Protein AF-A0A8I0FB77-F1 (afdb_monomer)

Secondary structure (DSSP, 8-state):
-PPPP-SHHHHHHHT-SPPTT---PPPHHHHHHHHHHHHHHHHHHHHHHHHHHHHHHHHHHHTT-SEEEETTEEEEE----------HHHHHHH-HHHHHHH------------TT------

Organism: Acinetobacter baumannii (NCBI:txid470)

pLDDT: mean 92.67, std 9.23, range [45.66, 98.62]

Solvent-accessible surface area (backbone atoms only — not comparable to full-atom values): 8086 Å² total; per-residue (Å²): 130,83,78,81,73,87,50,72,65,49,47,46,66,76,55,42,68,85,62,88,90,69,79,78,84,82,49,77,66,55,50,53,52,51,54,49,50,52,52,52,54,48,54,49,51,54,50,52,53,50,50,51,53,52,49,50,56,53,49,65,73,43,64,88,43,54,58,48,72,56,96,92,38,77,79,49,71,57,70,94,81,89,83,91,73,84,58,65,64,60,37,44,71,76,39,43,70,59,39,61,74,72,57,82,90,82,86,78,68,80,90,81,79,71,94,79,76,76,80,82,85,125

Foldseek 3Di:
DDDDDPDVVSVQVVPFDDDPPDDDDDDPVNLVVLVVVLVVVVVVVVVVVVVVVVVCVVCVVCPPPQFDDDPNDTPDGDDDDDDDDDPLVVCCVPPVVVSVVPDDDDGGDDDDRDPPDDDPPD

Sequence (122 aa):
VPPEPTCFDDVLHRWSKHVIGKQVEATRDHLKLAEELIKVQQAKKDAEAREEAIKLEIATSMQDAEMMISQGKAICTYKAQSSTRIDTKVLKEKEPELFEKYSSTSSTRVFRIATKFKESLI

Mean predicted aligned error: 6.17 Å

Structure (mmCIF, N/CA/C/O backbone):
data_AF-A0A8I0FB77-F1
#
_entry.id   AF-A0A8I0FB77-F1
#
loop_
_atom_site.group_PDB
_atom_site.id
_atom_site.type_symbol
_atom_site.label_atom_id
_atom_site.label_alt_id
_atom_site.label_comp_id
_atom_site.label_asym_id
_atom_site.label_entity_id
_atom_site.label_seq_id
_atom_site.pdbx_PDB_ins_code
_atom_site.Cartn_x
_atom_site.Cartn_y
_atom_site.Cartn_z
_atom_site.occupancy
_atom_site.B_iso_or_equiv
_atom_site.auth_seq_id
_atom_site.auth_comp_id
_atom_site.auth_asym_id
_atom_site.auth_atom_id
_atom_site.pdbx_PDB_model_num
ATOM 1 N N . VAL A 1 1 ? 9.624 19.487 -29.413 1.00 76.19 1 VAL A N 1
ATOM 2 C CA . VAL A 1 1 ? 9.750 18.210 -28.669 1.00 76.19 1 VAL A CA 1
ATOM 3 C C . VAL A 1 1 ? 9.040 18.403 -27.337 1.00 76.19 1 VAL A C 1
ATOM 5 O O . VAL A 1 1 ? 9.210 19.485 -26.782 1.00 76.19 1 VAL A O 1
ATOM 8 N N . PRO A 1 2 ? 8.182 17.475 -26.874 1.00 80.88 2 PRO A N 1
ATOM 9 C CA . PRO A 1 2 ? 7.573 17.591 -25.546 1.00 80.88 2 PRO A CA 1
ATOM 10 C C . PRO A 1 2 ? 8.662 17.664 -24.458 1.00 80.88 2 PRO A C 1
ATOM 12 O O . PRO A 1 2 ? 9.733 17.095 -24.669 1.00 80.88 2 PRO A O 1
ATOM 15 N N . PRO A 1 3 ? 8.421 18.347 -23.323 1.00 90.31 3 PRO A N 1
ATOM 16 C CA . PRO A 1 3 ? 9.409 18.456 -22.247 1.00 90.31 3 PRO A CA 1
ATOM 17 C C . PRO A 1 3 ? 9.767 17.076 -21.690 1.00 90.31 3 PRO A C 1
ATOM 19 O O . PRO A 1 3 ? 8.987 16.133 -21.831 1.00 90.31 3 PRO A O 1
ATOM 22 N N . GLU A 1 4 ? 10.921 16.931 -21.049 1.00 93.00 4 GLU A N 1
ATOM 23 C CA . GLU A 1 4 ? 11.268 15.671 -20.383 1.00 93.00 4 GLU A CA 1
ATOM 24 C C . GLU A 1 4 ? 10.248 15.322 -19.279 1.00 93.00 4 GLU A C 1
ATOM 26 O O . GLU A 1 4 ? 9.710 16.234 -18.644 1.00 93.00 4 GLU A O 1
ATOM 31 N N . PRO A 1 5 ? 9.924 14.030 -19.065 1.00 95.06 5 PRO A N 1
ATOM 32 C CA . PRO A 1 5 ? 9.073 13.606 -17.957 1.00 95.06 5 PRO A CA 1
ATOM 33 C C . PRO A 1 5 ? 9.666 14.054 -16.619 1.00 95.06 5 PRO A C 1
ATOM 35 O O . PRO A 1 5 ? 10.853 13.858 -16.366 1.00 95.06 5 PRO A O 1
ATOM 38 N N . THR A 1 6 ? 8.833 14.610 -15.748 1.00 95.31 6 THR A N 1
ATOM 39 C CA . THR A 1 6 ? 9.238 15.055 -14.403 1.00 95.31 6 THR A CA 1
ATOM 40 C C . THR A 1 6 ? 8.648 14.183 -13.302 1.00 95.31 6 THR A C 1
ATOM 42 O O . THR A 1 6 ? 9.140 14.184 -12.175 1.00 95.31 6 THR A O 1
ATOM 45 N N . CYS A 1 7 ? 7.623 13.394 -13.628 1.00 93.69 7 CYS A N 1
ATOM 46 C CA . CYS A 1 7 ? 7.021 12.424 -12.729 1.00 93.69 7 CYS A CA 1
ATOM 47 C C . CYS A 1 7 ? 6.712 11.098 -13.438 1.00 93.69 7 CYS A C 1
ATOM 49 O O . CYS A 1 7 ? 6.776 10.974 -14.661 1.00 93.69 7 CYS A O 1
ATOM 51 N N . PHE A 1 8 ? 6.357 10.076 -12.658 1.00 91.75 8 PHE A N 1
ATOM 52 C CA . PHE A 1 8 ? 6.013 8.767 -13.214 1.00 91.75 8 PHE A CA 1
ATOM 53 C C . PHE A 1 8 ? 4.710 8.793 -14.028 1.00 91.75 8 PHE A C 1
ATOM 55 O O . PHE A 1 8 ? 4.574 8.059 -15.007 1.00 91.75 8 PHE A O 1
ATOM 62 N N . ASP A 1 9 ? 3.771 9.665 -13.664 1.00 92.50 9 ASP A N 1
ATOM 63 C CA . ASP A 1 9 ? 2.510 9.821 -14.388 1.00 92.50 9 ASP A CA 1
ATOM 64 C C . ASP A 1 9 ? 2.725 10.346 -15.821 1.00 92.50 9 ASP A C 1
ATOM 66 O O . ASP A 1 9 ? 2.101 9.848 -16.761 1.00 92.50 9 ASP A O 1
ATOM 70 N N . ASP A 1 10 ? 3.709 11.233 -16.027 1.00 94.25 10 ASP A N 1
ATOM 71 C CA . ASP A 1 10 ? 4.128 11.685 -17.362 1.00 94.25 10 ASP A CA 1
ATOM 72 C C . ASP A 1 10 ? 4.559 10.500 -18.243 1.00 94.25 10 ASP A C 1
ATOM 74 O O . ASP A 1 10 ? 4.249 10.448 -19.437 1.00 94.25 10 ASP A O 1
ATOM 78 N N . VAL A 1 11 ? 5.267 9.525 -17.659 1.00 94.19 11 VAL A N 1
ATOM 79 C CA . VAL A 1 11 ? 5.738 8.315 -18.351 1.00 94.19 11 VAL A CA 1
ATOM 80 C C . VAL A 1 11 ? 4.557 7.424 -18.738 1.00 94.19 11 VAL A C 1
ATOM 82 O O . VAL A 1 11 ? 4.514 6.925 -19.868 1.00 94.19 11 VAL A O 1
ATOM 85 N N . LEU A 1 12 ? 3.593 7.235 -17.830 1.00 92.00 12 LEU A N 1
ATOM 86 C CA . LEU A 1 12 ? 2.395 6.427 -18.076 1.00 92.00 12 LEU A CA 1
ATOM 87 C C . LEU A 1 12 ? 1.510 7.028 -19.169 1.00 92.00 12 LEU A C 1
ATOM 89 O O . LEU A 1 12 ? 1.011 6.281 -20.009 1.00 92.00 12 LEU A O 1
ATOM 93 N N . HIS A 1 13 ? 1.359 8.351 -19.207 1.00 91.12 13 HIS A N 1
ATOM 94 C CA . HIS A 1 13 ? 0.598 9.029 -20.254 1.00 91.12 13 HIS A CA 1
ATOM 95 C C . HIS A 1 13 ? 1.330 9.006 -21.598 1.00 91.12 13 HIS A C 1
ATOM 97 O O . HIS A 1 13 ? 0.749 8.628 -22.620 1.00 91.12 13 HIS A O 1
ATOM 103 N N . ARG A 1 14 ? 2.621 9.357 -21.611 1.00 93.62 14 ARG A N 1
ATOM 104 C CA . ARG A 1 14 ? 3.420 9.458 -22.842 1.00 93.62 14 ARG A CA 1
ATOM 105 C C . ARG A 1 14 ? 3.646 8.110 -23.518 1.00 93.62 14 ARG A C 1
ATOM 107 O O . ARG A 1 14 ? 3.589 8.024 -24.742 1.00 93.62 14 ARG A O 1
ATOM 114 N N . TRP A 1 15 ? 3.885 7.058 -22.737 1.00 93.75 15 TRP A N 1
ATOM 115 C CA . TRP A 1 15 ? 4.141 5.701 -23.229 1.00 93.75 15 TRP A CA 1
ATOM 116 C C . TRP A 1 15 ? 3.157 4.690 -22.633 1.00 93.75 15 TRP A C 1
ATOM 118 O O . TRP A 1 15 ? 3.552 3.639 -22.111 1.00 93.75 15 TRP A O 1
ATOM 128 N N . SER A 1 16 ? 1.867 5.008 -22.762 1.00 94.50 16 SER A N 1
ATOM 129 C CA . SER A 1 16 ? 0.732 4.216 -2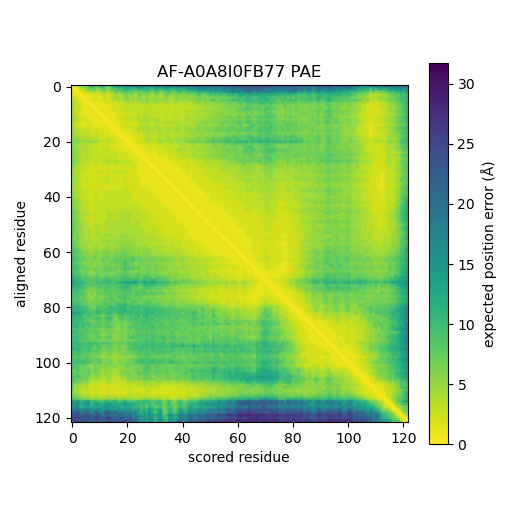2.264 1.00 94.50 16 SER A CA 1
ATOM 130 C C . SER A 1 16 ? 0.586 2.841 -22.919 1.00 94.50 16 SER A C 1
ATOM 132 O O . SER A 1 16 ? -0.029 1.944 -22.343 1.00 94.50 16 SER A O 1
ATOM 134 N N . LYS A 1 17 ? 1.175 2.636 -24.103 1.00 94.38 17 LYS A N 1
ATOM 135 C CA . LYS A 1 17 ? 1.197 1.353 -24.818 1.00 94.38 17 LYS A CA 1
ATOM 136 C C . LYS A 1 17 ? 2.630 0.868 -25.004 1.00 94.38 17 LYS A C 1
ATOM 138 O O . LYS A 1 17 ? 3.540 1.653 -25.263 1.00 94.38 17 LYS A O 1
ATOM 143 N N . HIS A 1 18 ? 2.828 -0.441 -24.873 1.00 95.06 18 HIS A N 1
ATOM 144 C CA . HIS A 1 18 ? 4.096 -1.080 -25.215 1.00 95.06 18 HIS A CA 1
ATOM 145 C C . HIS A 1 18 ? 4.132 -1.415 -26.713 1.00 95.06 18 HIS A C 1
ATOM 147 O O . HIS A 1 18 ? 3.089 -1.554 -27.350 1.00 95.06 18 HIS A O 1
ATOM 153 N N . VAL A 1 19 ? 5.337 -1.571 -27.264 1.00 96.56 19 VAL A N 1
ATOM 154 C CA . VAL A 1 19 ? 5.538 -2.150 -28.599 1.00 96.56 19 VAL A CA 1
ATOM 155 C C . VAL A 1 19 ? 5.861 -3.628 -28.409 1.00 96.56 19 VAL A C 1
ATOM 157 O O . VAL A 1 19 ? 6.785 -3.959 -27.666 1.00 96.56 19 VAL A O 1
ATOM 160 N N . ILE A 1 20 ? 5.085 -4.511 -29.040 1.00 96.00 20 ILE A N 1
ATOM 161 C CA . ILE A 1 20 ? 5.248 -5.966 -28.915 1.00 96.00 20 ILE A CA 1
ATOM 162 C C . ILE A 1 20 ? 6.662 -6.358 -29.360 1.00 96.00 20 ILE A C 1
ATOM 164 O O . ILE A 1 20 ? 7.140 -5.909 -30.398 1.00 96.00 20 ILE A O 1
ATOM 168 N N . GLY A 1 21 ? 7.345 -7.167 -28.547 1.00 95.94 21 GLY A N 1
ATOM 169 C CA . GLY A 1 21 ? 8.700 -7.651 -28.828 1.00 95.94 21 GLY A CA 1
ATOM 170 C C . GLY A 1 21 ? 9.823 -6.624 -28.639 1.00 95.94 21 GLY A C 1
ATOM 171 O O . GLY A 1 21 ? 10.988 -7.014 -28.661 1.00 95.94 21 GLY A O 1
ATOM 172 N N . LYS A 1 22 ? 9.519 -5.337 -28.406 1.00 97.50 22 LYS A N 1
ATOM 173 C CA . LYS A 1 22 ? 10.546 -4.314 -28.162 1.00 97.50 22 LYS A CA 1
ATOM 174 C C . LYS A 1 22 ? 11.184 -4.511 -26.787 1.00 97.50 22 LYS A C 1
ATOM 176 O O . LYS A 1 22 ? 10.495 -4.464 -25.770 1.00 97.50 22 LYS A O 1
ATOM 181 N N . GLN A 1 23 ? 12.504 -4.662 -26.773 1.00 96.50 23 GLN A N 1
ATOM 182 C CA . GLN A 1 23 ? 13.319 -4.820 -25.569 1.00 96.50 23 GLN A CA 1
ATOM 183 C C . GLN A 1 23 ? 14.401 -3.737 -25.522 1.00 96.50 23 GLN A C 1
ATOM 185 O O . GLN A 1 23 ? 14.756 -3.156 -26.549 1.00 96.50 23 GLN A O 1
ATOM 190 N N . VAL A 1 24 ? 14.888 -3.442 -24.320 1.00 96.31 24 VAL A N 1
ATOM 191 C CA . VAL A 1 24 ? 16.015 -2.539 -24.066 1.00 96.31 24 VAL A CA 1
ATOM 192 C C . VAL A 1 24 ? 16.958 -3.271 -23.122 1.00 96.31 24 VAL A C 1
ATOM 194 O O . VAL A 1 24 ? 16.498 -3.850 -22.139 1.00 96.31 24 VAL A O 1
ATOM 197 N N . GLU A 1 25 ? 18.251 -3.264 -23.432 1.00 96.31 25 GLU A N 1
ATOM 198 C CA . GLU A 1 25 ? 19.272 -3.860 -22.573 1.00 96.31 25 GLU A CA 1
ATOM 199 C C . GLU A 1 25 ? 19.480 -3.003 -21.316 1.00 96.31 25 GLU A C 1
ATOM 201 O O . GLU A 1 25 ? 19.508 -1.769 -21.372 1.00 96.31 25 GLU A O 1
ATOM 206 N N . ALA A 1 26 ? 19.576 -3.654 -20.158 1.00 94.56 26 ALA A N 1
ATOM 207 C CA . ALA A 1 26 ? 19.813 -2.956 -18.905 1.00 94.56 26 ALA A CA 1
ATOM 208 C C . ALA A 1 26 ? 21.258 -2.438 -18.855 1.00 94.56 26 ALA A C 1
ATOM 210 O O . ALA A 1 26 ? 22.200 -3.136 -19.211 1.00 94.56 26 ALA A O 1
ATOM 211 N N . THR A 1 27 ? 21.437 -1.205 -18.382 1.00 96.19 27 THR A N 1
ATOM 212 C CA . THR A 1 27 ? 22.759 -0.634 -18.114 1.00 96.19 27 THR A CA 1
ATOM 213 C C . THR A 1 27 ? 23.080 -0.829 -16.639 1.00 96.19 27 THR A C 1
ATOM 215 O O . THR A 1 27 ? 22.176 -1.052 -15.833 1.00 96.19 27 THR A O 1
ATOM 218 N N . ARG A 1 28 ? 24.347 -0.655 -16.244 1.00 93.12 28 ARG A N 1
ATOM 219 C CA . ARG A 1 28 ? 24.748 -0.716 -14.825 1.00 93.12 28 ARG A CA 1
ATOM 220 C C . ARG A 1 28 ? 23.920 0.216 -13.932 1.00 93.12 28 ARG A C 1
ATOM 222 O O . ARG A 1 28 ? 23.624 -0.145 -12.799 1.00 93.12 28 ARG A O 1
ATOM 229 N N . ASP A 1 29 ? 23.521 1.384 -14.432 1.00 95.75 29 ASP A N 1
ATOM 230 C CA . ASP A 1 29 ? 22.697 2.317 -13.658 1.00 95.75 29 ASP A CA 1
ATOM 231 C C . ASP A 1 29 ? 21.242 1.847 -13.537 1.00 95.75 29 ASP A C 1
ATOM 233 O O . ASP A 1 29 ? 20.654 1.980 -12.465 1.00 95.75 29 ASP A O 1
ATOM 237 N N . HIS A 1 30 ? 20.683 1.197 -14.569 1.00 94.88 30 HIS A N 1
ATOM 238 C CA . HIS A 1 30 ? 19.384 0.525 -14.449 1.00 94.88 30 HIS A CA 1
ATOM 239 C C . HIS A 1 30 ? 19.409 -0.567 -13.368 1.00 94.88 30 HIS A C 1
ATOM 241 O O . HIS A 1 30 ? 18.446 -0.686 -12.611 1.00 94.88 30 HIS A O 1
ATOM 247 N N . LEU A 1 31 ? 20.507 -1.329 -13.253 1.00 94.06 31 LEU A N 1
ATOM 248 C CA . LEU A 1 31 ? 20.648 -2.368 -12.224 1.00 94.06 31 LEU A CA 1
ATOM 249 C C . LEU A 1 31 ? 20.688 -1.767 -10.811 1.00 94.06 31 LEU A C 1
ATOM 251 O O . LEU A 1 31 ? 19.962 -2.228 -9.933 1.00 94.06 31 LEU A O 1
ATOM 255 N N . LYS A 1 32 ? 21.452 -0.685 -10.601 1.00 93.69 32 LYS A N 1
ATOM 256 C CA . LYS A 1 32 ? 21.491 0.028 -9.309 1.00 93.69 32 LYS A CA 1
ATOM 257 C C . LYS A 1 32 ? 20.108 0.540 -8.894 1.00 93.69 32 LYS A C 1
ATOM 259 O O . LYS A 1 32 ? 19.701 0.339 -7.752 1.00 93.69 32 LYS A O 1
ATOM 264 N N . LEU A 1 33 ? 19.372 1.157 -9.823 1.00 94.94 33 LEU A N 1
ATOM 265 C CA . LEU A 1 33 ? 18.009 1.640 -9.571 1.00 94.94 33 LEU A CA 1
ATOM 266 C C . LEU A 1 33 ? 17.047 0.489 -9.249 1.00 94.94 33 LEU A C 1
ATOM 268 O O . LEU A 1 33 ? 16.181 0.627 -8.387 1.00 94.94 33 LEU A O 1
ATOM 272 N N . ALA A 1 34 ? 17.197 -0.659 -9.915 1.00 94.00 34 ALA A N 1
ATOM 273 C CA . ALA A 1 34 ? 16.401 -1.848 -9.632 1.00 94.00 34 ALA A CA 1
ATOM 274 C C . ALA A 1 34 ? 16.663 -2.382 -8.212 1.00 94.00 34 ALA A C 1
ATOM 276 O O . ALA A 1 34 ? 15.713 -2.665 -7.479 1.00 94.00 34 ALA A O 1
ATOM 277 N N . GLU A 1 35 ? 17.925 -2.470 -7.788 1.00 92.06 35 GLU A N 1
ATOM 278 C CA . GLU A 1 35 ? 18.285 -2.870 -6.422 1.00 92.06 35 GLU A CA 1
ATOM 279 C C . GLU A 1 35 ? 17.745 -1.903 -5.364 1.00 92.06 35 GLU A C 1
ATOM 281 O O . GLU A 1 35 ? 17.206 -2.337 -4.342 1.00 92.06 35 GLU A O 1
ATOM 286 N N . GLU A 1 36 ? 17.873 -0.596 -5.597 1.00 94.44 36 GLU A N 1
ATOM 287 C CA . GLU A 1 36 ? 17.328 0.431 -4.709 1.00 94.44 36 GLU A CA 1
ATOM 288 C C . GLU A 1 36 ? 15.808 0.302 -4.590 1.00 94.44 36 GLU A C 1
ATOM 290 O O . GLU A 1 36 ? 15.272 0.261 -3.480 1.00 94.44 36 GLU A O 1
ATOM 295 N N . LEU A 1 37 ? 15.109 0.137 -5.715 1.00 94.81 37 LEU A N 1
ATOM 296 C CA . LEU A 1 37 ? 13.662 -0.037 -5.718 1.00 94.81 37 LEU A CA 1
ATOM 297 C C . LEU A 1 37 ? 13.229 -1.274 -4.923 1.00 94.81 37 LEU A C 1
ATOM 299 O O . LEU A 1 37 ? 12.245 -1.204 -4.187 1.00 94.81 37 LEU A O 1
ATOM 303 N N . ILE A 1 38 ? 13.953 -2.392 -5.029 1.00 93.44 38 ILE A N 1
ATOM 304 C CA . ILE A 1 38 ? 13.672 -3.601 -4.237 1.00 93.44 38 ILE A CA 1
ATOM 305 C C . ILE A 1 38 ? 13.808 -3.306 -2.741 1.00 93.44 38 ILE A C 1
ATOM 307 O O . ILE A 1 38 ? 12.924 -3.679 -1.967 1.00 93.44 38 ILE A O 1
ATOM 311 N N . LYS A 1 39 ? 14.870 -2.603 -2.326 1.00 93.44 39 LYS A N 1
ATOM 312 C CA . LYS A 1 39 ? 15.083 -2.218 -0.920 1.00 93.44 39 LYS A CA 1
ATOM 313 C C . LYS A 1 39 ? 13.958 -1.321 -0.407 1.00 93.44 39 LYS A C 1
ATOM 315 O O . LYS A 1 39 ? 13.414 -1.588 0.661 1.00 93.44 39 LYS A O 1
ATOM 320 N N . VAL A 1 40 ? 13.557 -0.311 -1.182 1.00 96.31 40 VAL A N 1
ATOM 321 C CA . VAL A 1 40 ? 12.448 0.593 -0.826 1.00 96.31 40 VAL A CA 1
ATOM 322 C C . VAL A 1 40 ? 11.126 -0.170 -0.724 1.00 96.31 40 VAL A C 1
ATOM 324 O O . VAL A 1 40 ? 10.371 0.023 0.228 1.00 96.31 40 VAL A O 1
ATOM 327 N N . GLN A 1 41 ? 10.844 -1.075 -1.665 1.00 95.00 41 GLN A N 1
ATOM 328 C CA . GLN A 1 41 ? 9.636 -1.903 -1.622 1.00 95.00 41 GLN A CA 1
ATOM 329 C C . GLN A 1 41 ? 9.616 -2.844 -0.417 1.00 95.00 41 GLN A C 1
ATOM 331 O O . GLN A 1 41 ? 8.546 -3.069 0.147 1.00 95.00 41 GLN A O 1
ATOM 336 N N . GLN A 1 42 ? 10.766 -3.384 -0.011 1.00 94.81 42 GLN A N 1
ATOM 337 C CA . GLN A 1 42 ? 10.858 -4.208 1.191 1.00 94.81 42 GLN A CA 1
ATOM 338 C C . GLN A 1 42 ? 10.641 -3.371 2.454 1.00 94.81 42 GLN A C 1
ATOM 340 O O . GLN A 1 42 ? 9.780 -3.716 3.256 1.00 94.81 42 GLN A O 1
ATOM 345 N N . ALA A 1 43 ? 11.318 -2.226 2.577 1.00 97.25 43 ALA A N 1
ATOM 346 C CA . ALA A 1 43 ? 11.130 -1.314 3.704 1.00 97.25 43 ALA A CA 1
ATOM 347 C C . ALA A 1 43 ? 9.666 -0.863 3.846 1.00 97.25 43 ALA A C 1
ATOM 349 O O . ALA A 1 43 ? 9.148 -0.783 4.957 1.00 97.25 43 ALA A O 1
ATOM 350 N N . LYS A 1 44 ? 8.969 -0.627 2.724 1.00 97.94 44 LYS A N 1
ATOM 351 C CA . LYS A 1 44 ? 7.532 -0.327 2.721 1.00 97.94 44 LYS A CA 1
ATOM 352 C C . LYS A 1 44 ? 6.704 -1.480 3.295 1.00 97.94 44 LYS A C 1
ATOM 354 O O . LYS A 1 44 ? 5.860 -1.234 4.147 1.00 97.94 44 LYS A O 1
ATOM 359 N N . LYS A 1 45 ? 6.949 -2.720 2.861 1.00 97.19 45 LYS A N 1
ATOM 360 C CA . LYS A 1 45 ? 6.241 -3.900 3.389 1.00 97.19 45 LYS A CA 1
ATOM 361 C C . LYS A 1 45 ? 6.490 -4.095 4.881 1.00 97.19 45 LYS A C 1
ATOM 363 O O . LYS A 1 45 ? 5.562 -4.420 5.612 1.00 97.19 45 LYS A O 1
ATOM 368 N N . ASP A 1 46 ? 7.724 -3.886 5.326 1.00 97.88 46 ASP A N 1
ATOM 369 C CA . ASP A 1 46 ? 8.087 -4.015 6.738 1.00 97.88 46 ASP A CA 1
ATOM 370 C C . ASP A 1 46 ? 7.392 -2.933 7.582 1.00 97.88 46 ASP A C 1
ATOM 372 O O . ASP A 1 46 ? 6.882 -3.218 8.666 1.00 97.88 46 ASP A O 1
ATOM 376 N N . ALA A 1 47 ? 7.303 -1.703 7.064 1.00 98.44 47 ALA A N 1
ATOM 377 C CA . ALA A 1 47 ? 6.563 -0.614 7.695 1.00 98.44 47 ALA A CA 1
ATOM 378 C C . ALA A 1 47 ? 5.050 -0.889 7.752 1.00 98.44 47 ALA A C 1
ATOM 380 O O . ALA A 1 47 ? 4.450 -0.695 8.806 1.00 98.44 47 ALA A O 1
ATOM 381 N N . GLU A 1 48 ? 4.448 -1.394 6.669 1.00 98.56 48 GLU A N 1
ATOM 382 C CA . GLU A 1 48 ? 3.035 -1.813 6.632 1.00 98.56 48 GLU A CA 1
ATOM 383 C C . GLU A 1 48 ? 2.765 -2.939 7.645 1.00 98.56 48 GLU A C 1
ATOM 385 O O . GLU A 1 48 ? 1.808 -2.876 8.413 1.00 98.56 48 GLU A O 1
ATOM 390 N N . ALA A 1 49 ? 3.645 -3.942 7.729 1.00 98.44 49 ALA A N 1
ATOM 391 C CA . ALA A 1 49 ? 3.526 -5.010 8.722 1.00 98.44 49 ALA A CA 1
ATOM 392 C C . ALA A 1 49 ? 3.630 -4.476 10.161 1.00 98.44 49 ALA A C 1
ATOM 394 O O . ALA A 1 49 ? 2.900 -4.920 11.050 1.00 98.44 49 ALA A O 1
ATOM 395 N N . ARG A 1 50 ? 4.516 -3.501 10.403 1.00 98.44 50 ARG A N 1
ATOM 396 C CA . ARG A 1 50 ? 4.643 -2.847 11.710 1.00 98.44 50 ARG A CA 1
ATOM 397 C C . ARG A 1 50 ? 3.407 -2.019 12.057 1.00 98.44 50 ARG A C 1
ATOM 399 O O . ARG A 1 50 ? 2.980 -2.052 13.209 1.00 98.44 50 ARG A O 1
ATOM 406 N N . GLU A 1 51 ? 2.845 -1.296 11.093 1.00 98.44 51 GLU A N 1
ATOM 407 C CA . GLU A 1 51 ? 1.602 -0.540 11.258 1.00 98.44 51 GLU A CA 1
ATOM 408 C C . GLU A 1 51 ? 0.452 -1.463 11.680 1.00 98.44 51 GLU A C 1
ATOM 410 O O . GLU A 1 51 ? -0.216 -1.192 12.679 1.00 98.44 51 GLU A O 1
ATOM 415 N N . GLU A 1 52 ? 0.261 -2.582 10.980 1.00 98.44 52 GLU A N 1
ATOM 416 C CA . GLU A 1 52 ? -0.788 -3.556 11.298 1.00 98.44 52 GLU A CA 1
ATOM 417 C C . GLU A 1 52 ? -0.584 -4.208 12.674 1.00 98.44 52 GLU A C 1
ATOM 419 O O . GLU A 1 52 ? -1.549 -4.380 13.417 1.00 98.44 52 GLU A O 1
ATOM 424 N N . ALA A 1 53 ? 0.660 -4.493 13.076 1.00 98.62 53 ALA A N 1
ATOM 425 C CA . ALA A 1 53 ? 0.951 -4.995 14.420 1.00 98.62 53 ALA A CA 1
ATOM 426 C C . ALA A 1 53 ? 0.559 -3.987 15.519 1.00 98.62 53 ALA A C 1
ATOM 428 O O . ALA A 1 53 ? -0.052 -4.364 16.517 1.00 98.62 53 ALA A O 1
ATOM 429 N N . ILE A 1 54 ? 0.848 -2.697 15.321 1.00 98.50 54 ILE A N 1
ATOM 430 C CA . ILE A 1 54 ? 0.459 -1.635 16.264 1.00 98.50 54 ILE A CA 1
ATOM 431 C C . ILE A 1 54 ? -1.067 -1.485 16.313 1.00 98.50 54 ILE A C 1
ATOM 433 O O . ILE A 1 54 ? -1.646 -1.392 17.397 1.00 98.50 54 ILE A O 1
ATOM 437 N N . LYS A 1 55 ? -1.741 -1.485 15.155 1.00 97.94 55 LYS A N 1
ATOM 438 C CA . LYS A 1 55 ? -3.211 -1.439 15.094 1.00 97.94 55 LYS A CA 1
ATOM 439 C C . LYS A 1 55 ? -3.839 -2.628 15.808 1.00 97.94 55 LYS A C 1
ATOM 441 O O . LYS A 1 55 ? -4.815 -2.429 16.523 1.00 97.94 55 LYS A O 1
ATOM 446 N N . LEU A 1 56 ? -3.285 -3.829 15.644 1.00 98.12 56 LEU A N 1
ATOM 447 C CA . LEU A 1 56 ? -3.752 -5.034 16.326 1.00 98.12 56 LEU A CA 1
ATOM 448 C C . LEU A 1 56 ? -3.698 -4.865 17.847 1.00 98.12 56 LEU A C 1
ATOM 450 O O . LEU A 1 56 ? -4.695 -5.139 18.513 1.00 98.12 56 LEU A O 1
ATOM 454 N N . GLU A 1 57 ? -2.580 -4.388 18.396 1.00 98.44 57 GLU A N 1
ATOM 455 C CA . GLU A 1 57 ? -2.440 -4.138 19.838 1.00 98.44 57 GLU A CA 1
ATOM 456 C C . GLU A 1 57 ? -3.487 -3.128 20.343 1.00 98.44 57 GLU A C 1
ATOM 458 O O . GLU A 1 57 ? -4.188 -3.391 21.324 1.00 98.44 57 GLU A O 1
ATOM 463 N N . ILE A 1 58 ? -3.655 -2.001 19.640 1.00 98.00 58 ILE A N 1
ATOM 464 C CA . ILE A 1 58 ? -4.618 -0.952 20.014 1.00 98.00 58 ILE A CA 1
ATOM 465 C C . ILE A 1 58 ? -6.061 -1.463 19.909 1.00 98.00 58 ILE A C 1
ATOM 467 O O . ILE A 1 58 ? -6.826 -1.336 20.862 1.00 98.00 58 ILE A O 1
ATOM 471 N N . ALA A 1 59 ? -6.442 -2.058 18.778 1.00 97.44 59 ALA A N 1
ATOM 472 C CA . ALA A 1 59 ? -7.803 -2.531 18.537 1.00 97.44 59 ALA A CA 1
ATOM 473 C C . ALA A 1 59 ? -8.187 -3.687 19.474 1.00 97.44 59 ALA A C 1
ATOM 475 O O . ALA A 1 59 ? -9.324 -3.746 19.935 1.00 97.44 59 ALA A O 1
ATOM 476 N N . THR A 1 60 ? -7.237 -4.562 19.824 1.00 98.00 60 THR A N 1
ATOM 477 C CA . THR A 1 60 ? -7.454 -5.623 20.825 1.00 98.00 60 THR A CA 1
ATOM 478 C C . THR A 1 60 ? -7.776 -5.034 22.197 1.00 98.00 60 THR A C 1
ATOM 480 O O . THR A 1 60 ? -8.651 -5.547 22.890 1.00 98.00 60 THR A O 1
ATOM 483 N N . SER A 1 61 ? -7.106 -3.942 22.577 1.00 97.62 61 SER A N 1
ATOM 484 C CA . SER A 1 61 ? -7.392 -3.206 23.815 1.00 97.62 61 SER A CA 1
ATOM 485 C C . SER A 1 61 ? -8.752 -2.495 23.773 1.00 97.62 61 SER A C 1
ATOM 487 O O . SER A 1 61 ? -9.449 -2.437 24.781 1.00 97.62 61 SER A O 1
ATOM 489 N N . MET A 1 62 ? -9.156 -1.983 22.604 1.00 97.75 62 MET A N 1
ATOM 490 C CA . MET A 1 62 ? -10.448 -1.308 22.426 1.00 97.75 62 MET A CA 1
ATOM 491 C C . MET A 1 62 ? -11.647 -2.259 22.453 1.00 97.75 62 MET A C 1
ATOM 493 O O . MET A 1 62 ? -12.714 -1.845 22.894 1.00 97.75 62 MET A O 1
ATOM 497 N N . GLN A 1 63 ? -11.496 -3.502 21.989 1.00 96.31 63 GLN A N 1
ATOM 498 C CA . GLN A 1 63 ? -12.604 -4.453 21.842 1.00 96.31 63 GLN A CA 1
ATOM 499 C C . GLN A 1 63 ? -13.781 -3.845 21.050 1.00 96.31 63 GLN A C 1
ATOM 501 O O . GLN A 1 63 ? -13.618 -3.508 19.878 1.00 96.31 63 GLN A O 1
ATOM 506 N N . ASP A 1 64 ? -14.956 -3.719 21.668 1.00 97.12 64 ASP A N 1
ATOM 507 C CA . ASP A 1 64 ? -16.181 -3.151 21.099 1.00 97.12 64 ASP A CA 1
ATOM 508 C C . ASP A 1 64 ? -16.326 -1.637 21.33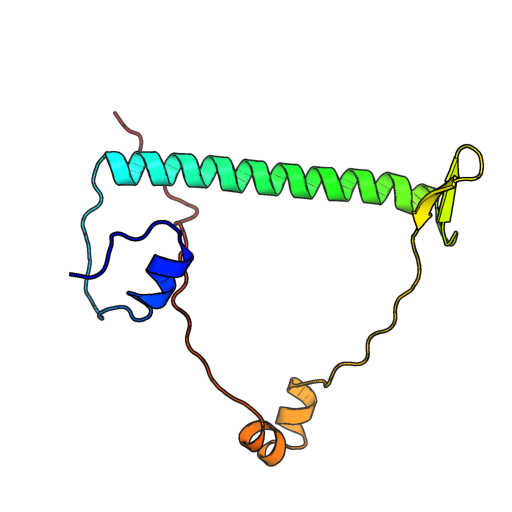8 1.00 97.12 64 ASP A C 1
ATOM 510 O O . ASP A 1 64 ? -17.315 -1.031 20.915 1.00 97.12 64 ASP A O 1
ATOM 514 N N . ALA A 1 65 ? -15.340 -0.995 21.972 1.00 97.88 65 ALA A N 1
ATOM 515 C CA . ALA A 1 65 ? -15.343 0.444 22.174 1.00 97.88 65 ALA A CA 1
ATOM 516 C C . ALA A 1 65 ? -15.192 1.198 20.846 1.00 97.88 65 ALA A C 1
ATOM 518 O O . ALA A 1 65 ? -14.259 0.985 20.073 1.00 97.88 65 ALA A O 1
ATOM 519 N N . GLU A 1 66 ? -16.056 2.188 20.627 1.00 96.81 66 GLU A N 1
ATOM 520 C CA . GLU A 1 66 ? -16.013 3.004 19.411 1.00 96.81 66 GLU A CA 1
ATOM 521 C C . GLU A 1 66 ? -14.822 3.978 19.352 1.00 96.81 66 GLU A C 1
ATOM 523 O O . GLU A 1 66 ? -14.503 4.500 18.277 1.00 96.81 66 GLU A O 1
ATOM 528 N N . MET A 1 67 ? -14.191 4.289 20.492 1.00 97.50 67 MET A N 1
ATOM 529 C CA . MET A 1 67 ? -13.101 5.265 20.584 1.00 97.50 67 MET A CA 1
ATOM 530 C C . MET A 1 67 ? -12.216 5.086 21.820 1.00 97.50 67 MET A C 1
ATOM 532 O O . MET A 1 67 ? -12.682 4.666 22.876 1.00 97.50 67 MET A O 1
ATOM 536 N N . MET A 1 68 ? -10.952 5.497 21.702 1.00 97.81 68 MET A N 1
ATOM 537 C CA . MET A 1 68 ? -10.013 5.631 22.819 1.00 97.81 68 MET A CA 1
ATOM 538 C C . MET A 1 68 ? -9.774 7.119 23.110 1.00 97.81 68 MET A C 1
ATOM 540 O O . MET A 1 68 ? -9.561 7.907 22.184 1.00 97.81 68 MET A O 1
ATOM 544 N N . ILE A 1 69 ? -9.821 7.520 24.386 1.00 97.69 69 ILE A N 1
ATOM 545 C CA . ILE A 1 69 ? -9.751 8.926 24.823 1.00 97.69 69 ILE A CA 1
ATOM 546 C C . ILE A 1 69 ? -8.545 9.145 25.741 1.00 97.69 69 ILE A C 1
ATOM 548 O O . ILE A 1 69 ? -8.300 8.361 26.652 1.00 97.69 69 ILE A O 1
ATOM 552 N N . SER A 1 70 ? -7.843 10.263 25.550 1.00 97.38 70 SER A N 1
ATOM 553 C CA . SER A 1 70 ? -6.831 10.786 26.472 1.00 97.38 70 SER A CA 1
ATOM 554 C C . SER A 1 70 ? -7.090 12.270 26.738 1.00 97.38 70 SER A C 1
ATOM 556 O O . SER A 1 70 ? -7.276 13.047 25.803 1.00 97.38 70 SER A O 1
ATOM 558 N N . GLN A 1 71 ? -7.143 12.671 28.013 1.00 96.69 71 GLN A N 1
ATOM 559 C CA . GLN A 1 71 ? -7.394 14.063 28.438 1.00 96.69 71 GLN A CA 1
ATOM 560 C C . GLN A 1 71 ? -8.648 14.692 27.793 1.00 96.69 71 GLN A C 1
ATOM 562 O O . GLN A 1 71 ? -8.637 15.838 27.346 1.00 96.69 71 GLN A O 1
ATOM 567 N N . GLY A 1 72 ? -9.730 13.914 27.692 1.00 95.75 72 GLY A N 1
ATOM 568 C CA . GLY A 1 72 ? -10.988 14.358 27.082 1.00 95.75 72 GLY A CA 1
ATOM 569 C C . GLY A 1 72 ? -10.962 14.477 25.552 1.00 95.75 72 GLY A C 1
ATOM 570 O O . GLY A 1 72 ? -11.950 14.912 24.969 1.00 95.75 72 GLY A O 1
ATOM 571 N N . LYS A 1 73 ? -9.869 14.083 24.884 1.00 96.62 73 LYS A N 1
ATOM 572 C CA . LYS A 1 73 ? -9.743 14.080 23.419 1.00 96.62 73 LYS A CA 1
ATOM 573 C C . LYS A 1 73 ? -9.638 12.659 22.877 1.00 96.62 73 LYS A C 1
ATOM 575 O O . LYS A 1 73 ? -8.915 11.832 23.427 1.00 96.62 73 LYS A O 1
ATOM 580 N N . ALA A 1 74 ? -10.338 12.387 21.778 1.00 96.44 74 ALA A N 1
ATOM 581 C CA . ALA A 1 74 ? -10.209 11.128 21.054 1.00 96.44 74 ALA A CA 1
ATOM 582 C C . ALA A 1 74 ? -8.797 11.002 20.466 1.00 96.44 74 ALA A C 1
ATOM 584 O O . ALA A 1 74 ? -8.346 11.916 19.775 1.00 96.44 74 ALA A O 1
ATOM 585 N N . ILE A 1 75 ? -8.123 9.881 20.715 1.00 97.25 75 ILE A N 1
ATOM 586 C CA . ILE A 1 75 ? -6.835 9.565 20.079 1.00 97.25 75 ILE A CA 1
ATOM 587 C C . ILE A 1 75 ? -6.998 8.597 18.903 1.00 97.25 75 ILE A C 1
ATOM 589 O O . ILE A 1 75 ? -6.206 8.635 17.967 1.00 97.25 75 ILE A O 1
ATOM 593 N N . CYS A 1 76 ? -8.051 7.776 18.912 1.00 96.69 76 CYS A N 1
ATOM 594 C CA . CYS A 1 76 ? -8.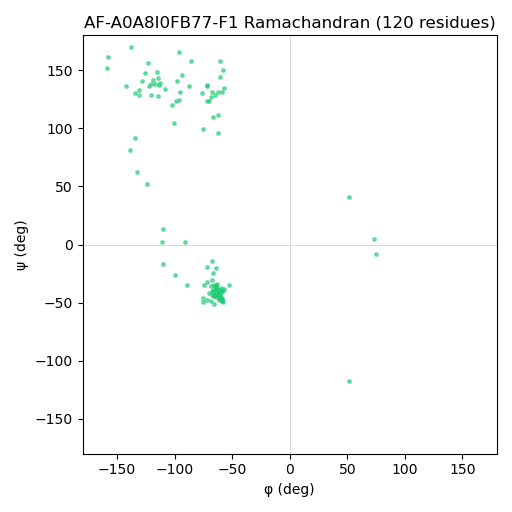480 6.972 17.772 1.00 96.69 76 CYS A CA 1
ATOM 595 C C . CYS A 1 76 ? -9.962 6.585 17.898 1.00 96.69 76 CYS A C 1
ATOM 597 O O . CYS A 1 76 ? -10.551 6.640 18.981 1.00 96.69 76 CYS A O 1
ATOM 599 N N . THR A 1 77 ? -10.558 6.190 16.774 1.00 97.19 77 THR A N 1
ATOM 600 C CA . THR A 1 77 ? -11.921 5.651 16.690 1.00 97.19 77 THR A CA 1
ATOM 601 C C . THR A 1 77 ? -11.900 4.333 15.937 1.00 97.19 77 THR A C 1
ATOM 603 O O . THR A 1 77 ? -11.213 4.237 14.919 1.00 97.19 77 THR A O 1
ATOM 606 N N . TYR A 1 78 ? -12.693 3.361 16.373 1.00 97.00 78 TYR A N 1
ATOM 607 C CA . TYR A 1 78 ? -12.854 2.086 15.685 1.00 97.00 78 TYR A CA 1
ATOM 608 C C . TYR A 1 78 ? -14.338 1.732 15.618 1.00 97.00 78 TYR A C 1
ATOM 610 O O . TYR A 1 78 ? -14.914 1.183 16.548 1.00 97.00 78 TYR A O 1
ATOM 618 N N . LYS A 1 79 ? -14.984 2.140 14.522 1.00 96.12 79 LYS A N 1
ATOM 619 C CA . LYS A 1 79 ? -16.432 2.010 14.333 1.00 96.12 79 LYS A CA 1
ATOM 620 C C . LYS A 1 79 ? -16.733 1.044 13.202 1.00 96.12 79 LYS A C 1
ATOM 622 O O . LYS A 1 79 ? -16.052 1.057 12.176 1.00 96.12 79 LYS A O 1
ATOM 627 N N . ALA A 1 80 ? -17.795 0.262 13.361 1.00 95.12 80 ALA A N 1
ATOM 628 C CA . ALA A 1 80 ? -18.318 -0.538 12.268 1.00 95.12 80 ALA A CA 1
ATOM 629 C C . ALA A 1 80 ? -18.791 0.379 11.127 1.00 95.12 80 ALA A C 1
ATOM 631 O O . ALA A 1 80 ? -19.538 1.334 11.347 1.00 95.12 80 ALA A O 1
ATOM 632 N N . GLN A 1 81 ? -18.368 0.077 9.901 1.00 95.38 81 GLN A N 1
ATOM 633 C CA . GLN A 1 81 ? -18.810 0.770 8.696 1.00 95.38 81 GLN A CA 1
ATOM 634 C C . GLN A 1 81 ? -19.458 -0.238 7.748 1.00 95.38 81 GLN A C 1
ATOM 636 O O . GLN A 1 81 ? -18.865 -1.267 7.428 1.00 95.38 81 GLN A O 1
ATOM 641 N N . SER A 1 82 ? -20.668 0.061 7.275 1.00 94.88 82 SER A N 1
ATOM 642 C CA . SER A 1 82 ? -21.335 -0.720 6.235 1.00 94.88 82 SER A CA 1
ATOM 643 C C . SER A 1 82 ? -21.137 -0.067 4.865 1.00 94.88 82 SER A C 1
ATOM 645 O O . SER A 1 82 ? -21.153 1.155 4.714 1.00 94.88 82 SER A O 1
ATOM 647 N N . SER A 1 83 ? -20.926 -0.891 3.841 1.00 94.94 83 SER A N 1
ATOM 648 C CA . SER A 1 83 ? -20.843 -0.465 2.444 1.00 94.94 83 SER A CA 1
ATOM 649 C C . SER A 1 83 ? -21.673 -1.424 1.606 1.00 94.94 83 SER A C 1
ATOM 651 O O . SER A 1 83 ? -21.521 -2.638 1.722 1.00 94.94 83 SER A O 1
ATOM 653 N N . THR A 1 84 ? -22.547 -0.882 0.761 1.00 95.25 84 THR A N 1
ATOM 654 C CA . THR A 1 84 ? -23.295 -1.672 -0.222 1.00 95.25 84 THR A CA 1
ATOM 655 C C . THR A 1 84 ? -22.592 -1.547 -1.564 1.00 95.25 84 THR A C 1
ATOM 657 O O . THR A 1 84 ? -22.379 -0.439 -2.055 1.00 95.25 84 THR A O 1
ATOM 660 N N . ARG A 1 85 ? -22.204 -2.681 -2.151 1.00 94.38 85 ARG A N 1
ATOM 661 C CA . ARG A 1 85 ? -21.572 -2.756 -3.472 1.00 94.38 85 ARG A CA 1
ATOM 662 C C . ARG A 1 85 ? -22.357 -3.722 -4.343 1.00 94.38 85 ARG A C 1
ATOM 664 O O . ARG A 1 85 ? -22.910 -4.696 -3.845 1.00 94.38 85 ARG A O 1
ATOM 671 N N . ILE A 1 86 ? -22.384 -3.448 -5.641 1.00 93.38 86 ILE A N 1
ATOM 672 C CA . ILE A 1 86 ? -22.945 -4.374 -6.622 1.00 93.38 86 ILE A CA 1
ATOM 673 C C . ILE A 1 86 ? -22.026 -5.597 -6.694 1.00 93.38 86 ILE A C 1
ATOM 675 O O . ILE A 1 86 ? -20.821 -5.449 -6.909 1.00 93.38 86 ILE A O 1
ATOM 679 N N . ASP A 1 87 ? -22.588 -6.794 -6.534 1.00 93.38 87 ASP A N 1
ATOM 680 C CA . ASP A 1 87 ? -21.862 -8.033 -6.802 1.00 93.38 87 ASP A CA 1
ATOM 681 C C . ASP A 1 87 ? -21.756 -8.221 -8.317 1.00 93.38 87 ASP A C 1
ATOM 683 O O . ASP A 1 87 ? -22.692 -8.648 -8.994 1.00 93.38 87 ASP A O 1
ATOM 687 N N . THR A 1 88 ? -20.600 -7.856 -8.863 1.00 93.25 88 THR A N 1
ATOM 688 C CA . THR A 1 88 ? -20.350 -7.902 -10.304 1.00 93.25 88 THR A CA 1
ATOM 689 C C . THR A 1 88 ? -20.323 -9.322 -10.858 1.00 93.25 88 THR A C 1
ATOM 691 O O . THR A 1 88 ? -20.597 -9.499 -12.044 1.00 93.25 88 THR A O 1
ATOM 694 N N . LYS A 1 89 ? -20.031 -10.341 -10.038 1.00 93.31 89 LYS A N 1
ATOM 695 C CA . LYS A 1 89 ? -20.053 -11.743 -10.475 1.00 93.31 89 LYS A CA 1
ATOM 696 C C . LYS A 1 89 ? -21.486 -12.227 -10.610 1.00 93.31 89 LYS A C 1
ATOM 698 O O . LYS A 1 89 ? -21.843 -12.743 -11.663 1.00 93.31 89 LYS A O 1
ATOM 703 N N . VAL A 1 90 ? -22.302 -11.988 -9.583 1.00 94.38 90 VAL A N 1
ATOM 704 C CA . VAL A 1 90 ? -23.730 -12.328 -9.608 1.00 94.38 90 VAL A CA 1
ATOM 705 C C . VAL A 1 90 ? -24.441 -11.552 -10.710 1.00 94.38 90 VAL A C 1
ATOM 707 O O . VAL A 1 90 ? -25.264 -12.126 -11.414 1.00 94.38 90 VAL A O 1
ATOM 710 N N . LEU A 1 91 ? -24.098 -10.277 -10.913 1.00 95.50 91 LEU A N 1
ATOM 711 C CA . LEU A 1 91 ? -24.650 -9.484 -12.008 1.00 95.50 91 LEU A CA 1
ATOM 712 C C . LEU A 1 91 ? -24.287 -10.078 -13.372 1.00 95.50 91 LEU A C 1
ATOM 714 O O . LEU A 1 91 ? -25.155 -10.215 -14.221 1.00 95.50 91 LEU A O 1
ATOM 718 N N . LYS A 1 92 ? -23.028 -10.475 -13.573 1.00 94.06 92 LYS A N 1
ATOM 719 C CA . LYS A 1 92 ? -22.589 -11.113 -14.819 1.00 94.06 92 LYS A CA 1
ATOM 720 C C . LYS A 1 92 ? -23.272 -12.462 -15.067 1.00 94.06 92 LYS A C 1
ATOM 722 O O . LYS A 1 92 ? -23.510 -12.809 -16.216 1.00 94.06 92 LYS A O 1
ATOM 727 N N . GLU A 1 93 ? -23.552 -13.223 -14.011 1.00 95.19 93 GLU A N 1
ATOM 728 C CA . GLU A 1 93 ? -24.217 -14.527 -14.097 1.00 95.19 93 GLU A CA 1
ATOM 729 C C . GLU A 1 93 ? -25.723 -14.401 -14.362 1.00 95.19 93 GLU A C 1
ATOM 731 O O . GLU A 1 93 ? -26.253 -15.109 -15.214 1.00 95.19 93 GLU A O 1
ATOM 736 N N . LYS A 1 94 ? -26.412 -13.507 -13.641 1.00 96.38 94 LYS A N 1
ATOM 737 C CA . LYS A 1 94 ? -27.877 -13.378 -13.689 1.00 96.38 94 LYS A CA 1
ATOM 738 C C . LYS A 1 94 ? -28.377 -12.411 -14.756 1.00 96.38 94 LYS A C 1
ATOM 740 O O . LYS A 1 94 ? -29.427 -12.654 -15.330 1.00 96.38 94 LYS A O 1
ATOM 745 N N . GLU A 1 95 ? -27.636 -11.335 -15.007 1.00 95.50 95 GLU A N 1
ATOM 746 C CA . GLU A 1 95 ? -28.002 -10.255 -15.930 1.00 95.50 95 GLU A CA 1
ATOM 747 C C . GLU A 1 95 ? -26.815 -9.922 -16.862 1.00 95.50 95 GLU A C 1
ATOM 749 O O . GLU A 1 95 ? -26.274 -8.807 -16.826 1.00 95.50 95 GLU A O 1
ATOM 754 N N . PRO A 1 96 ? -26.357 -10.880 -17.696 1.00 93.56 96 PRO A N 1
ATOM 755 C CA . PRO A 1 96 ? -25.176 -10.708 -18.544 1.00 93.56 96 PRO A CA 1
ATOM 756 C C . PRO A 1 96 ? -25.315 -9.534 -19.521 1.00 93.56 96 PRO A C 1
ATOM 758 O O . PRO A 1 96 ? -24.355 -8.792 -19.710 1.00 93.56 96 PRO A O 1
ATOM 761 N N . GLU A 1 97 ? -26.512 -9.301 -20.071 1.00 95.12 97 GLU A N 1
ATOM 762 C CA . GLU A 1 97 ? -26.777 -8.164 -20.965 1.00 95.12 97 GLU A CA 1
ATOM 763 C C . GLU A 1 97 ? -26.554 -6.819 -20.259 1.00 95.12 97 GLU A C 1
ATOM 765 O O . GLU A 1 97 ? -25.977 -5.888 -20.826 1.00 95.12 97 GLU A O 1
ATOM 770 N N . LEU A 1 98 ? -26.970 -6.714 -18.991 1.00 94.25 98 LEU A N 1
ATOM 771 C CA . LEU A 1 98 ? -26.774 -5.509 -18.191 1.00 94.25 98 LEU A CA 1
ATOM 772 C C . LEU A 1 98 ? -25.296 -5.325 -17.845 1.00 94.25 98 LEU A C 1
ATOM 774 O O . LEU A 1 98 ? -24.769 -4.214 -17.932 1.00 94.25 98 LEU A O 1
ATOM 778 N N . PHE A 1 99 ? -24.611 -6.414 -17.494 1.00 94.62 99 PHE A N 1
ATOM 779 C CA . PHE A 1 99 ? -23.175 -6.388 -17.248 1.00 94.62 99 PHE A CA 1
ATOM 780 C C . PHE A 1 99 ? -22.410 -5.906 -18.484 1.00 94.62 99 PHE A C 1
ATOM 782 O O . PHE A 1 99 ? -21.575 -5.014 -18.362 1.00 94.62 99 PHE A O 1
ATOM 789 N N . GLU A 1 100 ? -22.703 -6.437 -19.669 1.00 93.44 100 GLU A N 1
ATOM 790 C CA . GLU A 1 100 ? -22.044 -6.030 -20.913 1.00 93.44 100 GLU A CA 1
ATOM 791 C C . GLU A 1 100 ? -22.344 -4.574 -21.274 1.00 93.44 100 GLU A C 1
ATOM 793 O O . GLU A 1 100 ? -21.426 -3.827 -21.610 1.00 93.44 100 GLU A O 1
ATOM 798 N N . LYS A 1 101 ? -23.599 -4.134 -21.127 1.00 94.88 101 LYS A N 1
ATOM 799 C CA . LYS A 1 101 ? -24.021 -2.762 -21.443 1.00 94.88 101 LYS A CA 1
ATOM 800 C C . LYS A 1 101 ? -23.337 -1.699 -20.581 1.00 94.88 101 LYS A C 1
ATOM 802 O O . LYS A 1 101 ? -23.104 -0.590 -21.059 1.00 94.88 101 LYS A O 1
ATOM 807 N N . TYR A 1 102 ? -23.052 -2.013 -19.319 1.00 92.62 102 TYR A N 1
ATOM 808 C CA . TYR A 1 102 ? -22.521 -1.049 -18.349 1.00 92.62 102 TYR A CA 1
ATOM 809 C C . TYR A 1 102 ? -21.064 -1.303 -17.944 1.00 92.62 102 TYR A C 1
ATOM 811 O O . TYR A 1 102 ? -20.513 -0.554 -17.135 1.00 92.62 102 TYR A O 1
ATOM 819 N N . SER A 1 103 ? -20.409 -2.311 -18.520 1.00 92.50 103 SER A N 1
ATOM 820 C CA . SER A 1 103 ? -18.977 -2.539 -18.327 1.00 92.50 103 SER A CA 1
ATOM 821 C C . SER A 1 103 ? -18.157 -1.753 -19.342 1.00 92.50 103 SER A C 1
ATOM 823 O O . SER A 1 103 ? -18.443 -1.750 -20.536 1.00 92.50 103 SER A O 1
ATOM 825 N N . SER A 1 104 ? -17.074 -1.130 -18.881 1.00 91.94 104 SER A N 1
ATOM 826 C CA . SER A 1 104 ? -16.045 -0.570 -19.757 1.00 91.94 104 SER A CA 1
ATOM 827 C C . SER A 1 104 ? -14.718 -1.280 -19.513 1.00 91.94 104 SER A C 1
ATOM 829 O O . SER A 1 104 ? -14.350 -1.575 -18.376 1.00 91.94 104 SER A O 1
ATOM 831 N N . THR A 1 105 ? -14.001 -1.585 -20.595 1.00 91.00 105 THR A N 1
ATOM 832 C CA . THR A 1 105 ? -12.645 -2.137 -20.516 1.00 91.00 105 THR A CA 1
ATOM 833 C C . THR A 1 105 ? -11.655 -1.027 -20.817 1.00 91.00 105 THR A C 1
ATOM 835 O O . THR A 1 105 ? -11.668 -0.457 -21.907 1.00 91.00 105 THR A O 1
ATOM 838 N N . SER A 1 106 ? -10.778 -0.736 -19.864 1.00 90.25 106 SER A N 1
ATOM 839 C CA . SER A 1 106 ? -9.631 0.145 -20.057 1.00 90.25 106 SER A CA 1
ATOM 840 C C . SER A 1 106 ? -8.336 -0.649 -19.894 1.00 90.25 106 SER A C 1
ATOM 842 O O . SER A 1 106 ? -8.269 -1.636 -19.161 1.00 90.25 106 SER A O 1
ATOM 844 N N . SER A 1 107 ? -7.298 -0.243 -20.621 1.00 88.44 107 SER A N 1
ATOM 845 C CA . SER A 1 107 ? -5.972 -0.851 -20.536 1.00 88.44 107 SER A CA 1
ATOM 846 C C . SER A 1 107 ? -4.980 0.155 -19.972 1.00 88.44 107 SER A C 1
ATOM 848 O O . SER A 1 107 ? -4.832 1.239 -20.538 1.00 88.44 107 SER A O 1
ATOM 850 N N . THR A 1 108 ? -4.246 -0.236 -18.935 1.00 91.00 108 THR A N 1
ATOM 851 C CA . THR A 1 108 ? -3.176 0.577 -18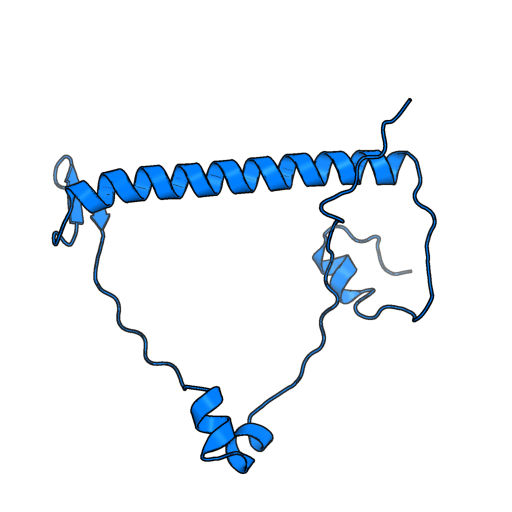.345 1.00 91.00 108 THR A CA 1
ATOM 852 C C . THR A 1 108 ? -1.868 -0.196 -18.386 1.00 91.00 108 THR A C 1
ATOM 854 O O . THR A 1 108 ? -1.823 -1.387 -18.066 1.00 91.00 108 THR A O 1
ATOM 857 N N . ARG A 1 109 ? -0.778 0.473 -18.769 1.00 93.88 109 ARG A N 1
ATOM 858 C CA . ARG A 1 109 ? 0.563 -0.103 -18.682 1.00 93.88 109 ARG A CA 1
ATOM 859 C C . ARG A 1 109 ? 1.032 -0.077 -17.233 1.00 93.88 109 ARG A C 1
ATOM 861 O O . ARG A 1 109 ? 0.976 0.951 -16.573 1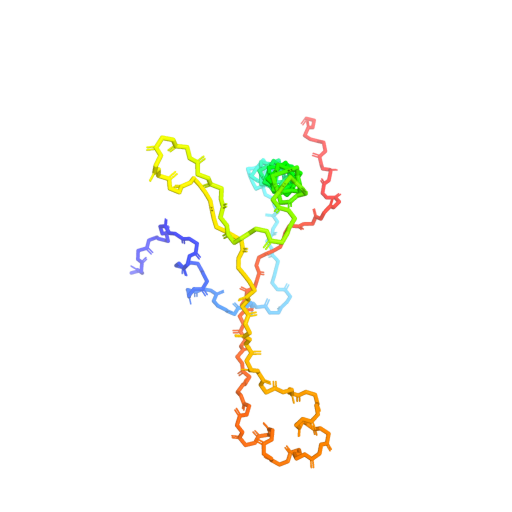.00 93.88 109 ARG A O 1
ATOM 868 N N . VAL A 1 110 ? 1.509 -1.216 -16.752 1.00 94.19 110 VAL A N 1
ATOM 869 C CA . VAL A 1 110 ? 1.950 -1.390 -15.366 1.00 94.19 110 VAL A CA 1
ATOM 870 C C . VAL A 1 110 ? 3.451 -1.621 -15.314 1.00 94.19 110 VAL A C 1
ATOM 872 O O . VAL A 1 110 ? 4.004 -2.356 -16.133 1.00 94.19 110 VAL A O 1
ATOM 875 N N . PHE A 1 111 ? 4.105 -1.007 -14.335 1.00 94.69 111 PHE A N 1
ATOM 876 C CA . PHE A 1 111 ? 5.507 -1.257 -14.029 1.00 94.69 111 PHE A CA 1
ATOM 877 C C . PHE A 1 111 ? 5.609 -2.303 -12.920 1.00 94.69 111 PHE A C 1
ATOM 879 O O . PHE A 1 111 ? 4.920 -2.211 -11.904 1.00 94.69 111 PHE A O 1
ATOM 886 N N . ARG A 1 112 ? 6.454 -3.316 -13.117 1.00 93.44 112 ARG A N 1
ATOM 887 C CA . ARG A 1 112 ? 6.729 -4.367 -12.132 1.00 93.44 112 ARG A CA 1
ATOM 888 C C . ARG A 1 112 ? 8.205 -4.722 -12.192 1.00 93.44 112 ARG A C 1
ATOM 890 O O . ARG A 1 112 ? 8.748 -4.880 -13.281 1.00 93.44 112 ARG A O 1
ATOM 897 N N . ILE A 1 113 ? 8.820 -4.879 -11.027 1.00 93.12 113 ILE A N 1
ATOM 898 C CA . ILE A 1 113 ? 10.181 -5.395 -10.898 1.00 93.12 113 ILE A CA 1
ATOM 899 C C . ILE A 1 113 ? 10.144 -6.909 -10.669 1.00 93.12 113 ILE A C 1
ATOM 901 O O . ILE A 1 113 ? 9.215 -7.427 -10.044 1.00 93.12 113 ILE A O 1
ATOM 905 N N . ALA A 1 114 ? 11.131 -7.633 -11.193 1.00 89.38 114 ALA A N 1
ATOM 906 C CA . ALA A 1 114 ? 11.239 -9.068 -10.971 1.00 89.38 114 ALA A CA 1
ATOM 907 C C . ALA A 1 114 ? 11.631 -9.349 -9.511 1.00 89.38 114 ALA A C 1
ATOM 909 O O . ALA A 1 114 ? 12.674 -8.908 -9.039 1.00 89.38 114 ALA A O 1
ATOM 910 N N . THR A 1 115 ? 10.826 -10.141 -8.804 1.00 69.69 115 THR A N 1
ATOM 911 C CA . THR A 1 115 ? 11.027 -10.459 -7.376 1.00 69.69 115 THR A CA 1
ATOM 912 C C . THR A 1 115 ? 12.264 -11.313 -7.088 1.00 69.69 115 THR A C 1
ATOM 914 O O . THR A 1 115 ? 12.669 -11.432 -5.936 1.00 69.69 115 THR A O 1
ATOM 917 N N . LYS A 1 116 ? 12.865 -11.916 -8.121 1.00 68.38 116 LYS A N 1
ATOM 918 C CA . LYS A 1 116 ? 14.076 -12.747 -8.031 1.00 68.38 116 LYS A CA 1
ATOM 919 C C . LYS A 1 116 ? 15.309 -12.090 -8.655 1.00 68.38 116 LYS A C 1
ATOM 921 O O . LYS A 1 116 ? 16.290 -12.785 -8.898 1.00 68.38 116 LYS A O 1
ATOM 926 N N . PHE A 1 117 ? 15.266 -10.790 -8.947 1.00 74.50 117 PHE A N 1
ATOM 927 C CA . PHE A 1 117 ? 16.434 -10.089 -9.467 1.00 74.50 117 PHE A CA 1
ATOM 928 C C . PHE A 1 117 ? 17.565 -10.125 -8.423 1.00 74.50 117 PHE A C 1
ATOM 930 O O . PHE A 1 117 ? 17.440 -9.563 -7.336 1.00 74.50 117 PHE A O 1
ATOM 937 N N . LYS A 1 118 ? 18.632 -10.862 -8.740 1.00 61.22 118 LYS A N 1
ATOM 938 C CA . LYS A 1 118 ? 19.874 -10.965 -7.969 1.00 61.22 118 LYS A CA 1
ATOM 939 C C . LYS A 1 118 ? 21.023 -10.942 -8.961 1.00 61.22 118 LYS A C 1
ATOM 941 O O . LYS A 1 118 ? 21.526 -11.990 -9.355 1.00 61.22 118 LYS A O 1
ATOM 946 N N . GLU A 1 119 ? 21.392 -9.755 -9.403 1.00 62.12 119 GLU A N 1
ATOM 947 C CA . GLU A 1 119 ? 22.614 -9.577 -10.169 1.00 62.12 119 GLU A CA 1
ATOM 948 C C . GLU A 1 119 ? 23.660 -9.034 -9.201 1.00 62.12 119 GLU A C 1
ATOM 950 O O . GLU A 1 119 ? 23.567 -7.900 -8.751 1.00 62.12 119 GLU A O 1
ATOM 955 N N . SER A 1 120 ? 24.601 -9.882 -8.774 1.00 52.88 120 SER A N 1
ATOM 956 C CA . SER A 1 120 ? 25.730 -9.407 -7.976 1.00 52.88 120 SER A CA 1
ATOM 957 C C 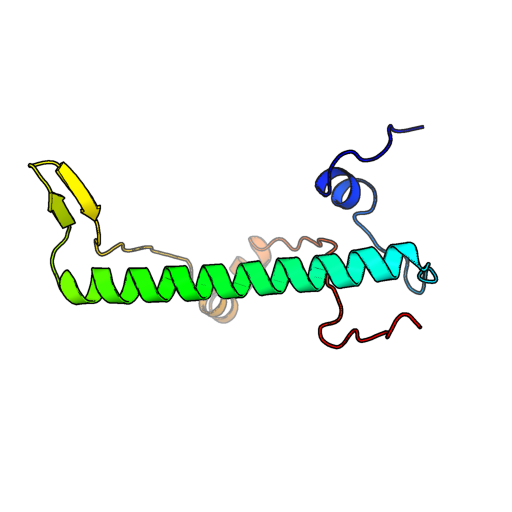. SER A 1 120 ? 26.575 -8.500 -8.860 1.00 52.88 120 SER A C 1
ATOM 959 O O . SER A 1 120 ? 27.243 -8.981 -9.774 1.00 52.88 120 SER A O 1
ATOM 961 N N . LEU A 1 121 ? 26.553 -7.198 -8.579 1.00 53.38 121 LEU A N 1
ATOM 962 C CA . LEU A 1 121 ? 27.556 -6.267 -9.078 1.00 53.38 121 LEU A CA 1
ATOM 963 C C . LEU A 1 121 ? 28.918 -6.700 -8.507 1.00 53.38 121 LEU A C 1
ATOM 965 O O . LEU A 1 121 ? 29.234 -6.392 -7.359 1.00 53.38 121 LEU A O 1
ATOM 969 N N . ILE A 1 122 ? 29.680 -7.468 -9.290 1.00 45.66 122 ILE A N 1
ATOM 970 C CA . ILE A 1 122 ? 31.135 -7.582 -9.125 1.00 45.66 122 ILE A CA 1
ATOM 971 C C . ILE A 1 122 ? 31.765 -6.278 -9.636 1.00 45.66 122 ILE A C 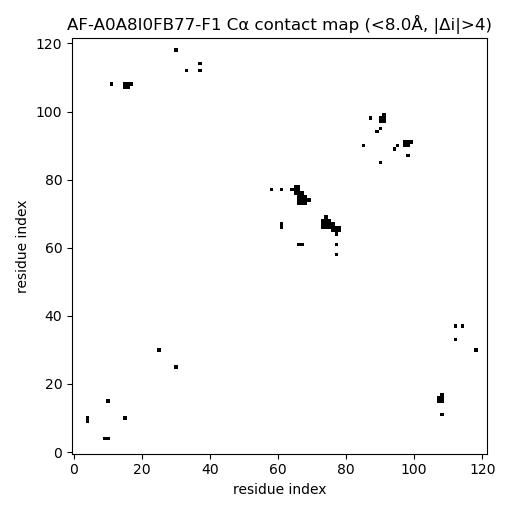1
ATOM 973 O O . I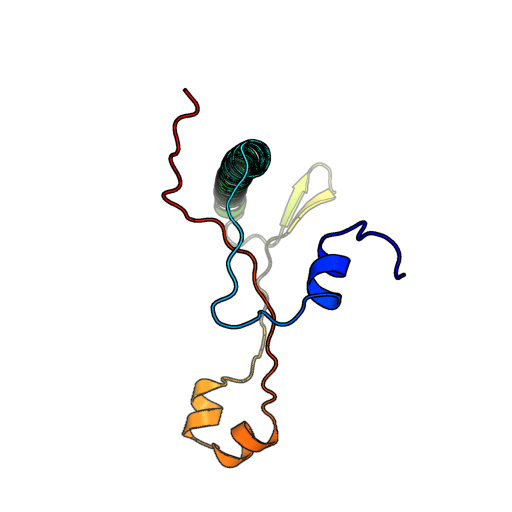LE A 1 122 ? 31.285 -5.728 -10.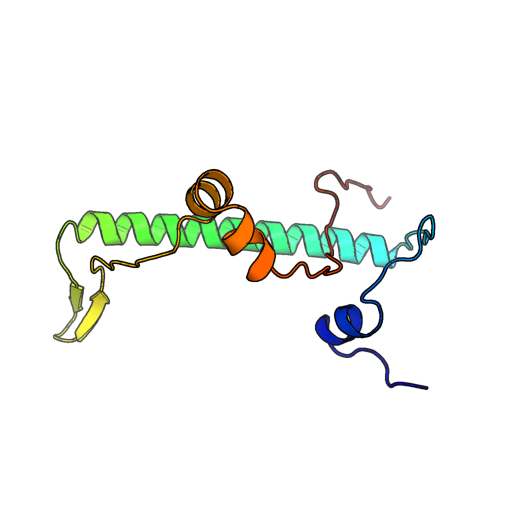666 1.00 45.66 122 ILE A O 1
#

Radius of gyration: 23.41 Å; Cα contacts (8 Å, |Δi|>4): 45; chains: 1; bounding box: 59×33×57 Å